Protein AF-R7T3F7-F1 (afdb_monomer)

Mean predicted aligned error: 6.94 Å

Radius of gyration: 18.21 Å; Cα contacts (8 Å, |Δi|>4): 9; chains: 1; bounding box: 34×16×56 Å

Organism: Capitella teleta (NCBI:txid283909)

Sequence (55 aa):
EKVELKRQLGVLHGVGICFGLIVGSGIYITPSGVIQNAGSPALCLVLWSVAGVMS

Solvent-accessible surface area (backbone atoms only — not comparable to full-atom values): 3496 Å² total; per-residue (Å²): 134,87,87,75,78,78,82,79,77,47,71,69,57,50,51,52,50,51,50,62,68,68,63,56,78,56,74,81,54,47,58,64,56,42,33,69,74,53,76,33,72,70,52,31,54,51,52,53,52,52,50,64,74,76,105

InterPro domains:
  IPR050598 Cellular Amino Acid Transporter [PTH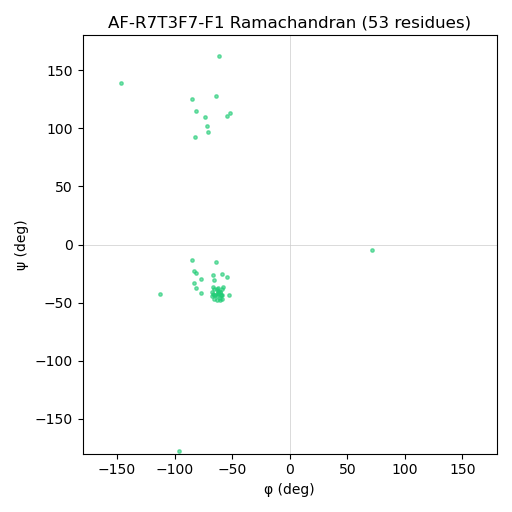R11785] (1-55)

Secondary structure (DSSP, 8-state):
----------HHHHHHHHHHHH--GGGGTHHHHHHHHHSSHHHHHHHHHHHHHH-

pLDDT: mean 87.56, std 11.46, range [45.97, 96.19]

Foldseek 3Di:
DDDDDDPDCDPVNVVVVVCVVVDDPCVVPVLVVLCVVQVDPVSSVVVVVVVVVVD

Structure (mmCIF, N/CA/C/O backbone):
data_AF-R7T3F7-F1
#
_entry.id   AF-R7T3F7-F1
#
loop_
_atom_site.group_PDB
_atom_site.id
_atom_site.type_symbol
_atom_site.label_atom_id
_atom_site.label_alt_id
_atom_site.label_comp_id
_atom_site.label_asym_id
_atom_site.label_entity_id
_atom_site.label_seq_id
_atom_site.pdbx_PDB_ins_code
_atom_site.Cartn_x
_atom_site.Cartn_y
_atom_site.Cartn_z
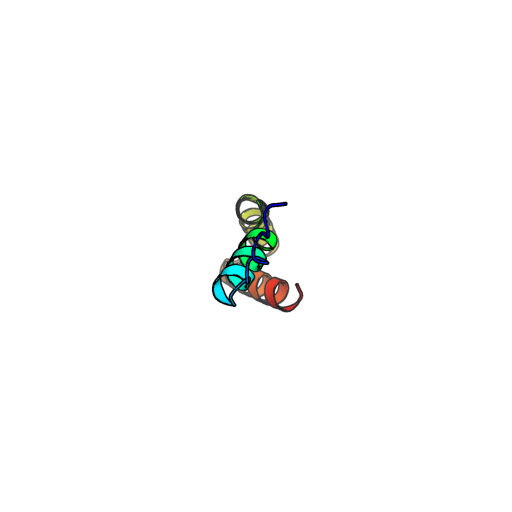_atom_site.occupancy
_atom_site.B_iso_or_equiv
_atom_site.auth_seq_id
_atom_site.auth_comp_id
_atom_site.auth_asym_id
_atom_site.auth_atom_id
_atom_site.pdbx_PDB_model_num
ATOM 1 N N . GLU A 1 1 ? -20.854 1.399 41.822 1.00 45.97 1 GLU A N 1
ATOM 2 C CA . GLU A 1 1 ? -20.541 0.774 40.522 1.00 45.97 1 GLU A CA 1
ATOM 3 C C . GLU A 1 1 ? -20.744 1.825 39.434 1.00 45.97 1 GLU A C 1
ATOM 5 O O . GLU A 1 1 ? -21.825 2.400 39.377 1.00 45.97 1 GLU A O 1
ATOM 10 N N . LYS A 1 2 ? -19.700 2.227 38.695 1.00 49.56 2 LYS A N 1
ATOM 11 C CA . LYS A 1 2 ? -19.836 3.261 37.653 1.00 49.56 2 LYS A CA 1
ATOM 12 C C . LYS A 1 2 ? -20.379 2.597 36.390 1.00 49.56 2 LYS A C 1
ATOM 14 O O . LYS A 1 2 ? -19.706 1.758 35.807 1.00 49.56 2 LYS A O 1
ATOM 19 N N . VAL A 1 3 ? -21.590 2.971 35.992 1.00 65.94 3 VAL A N 1
ATOM 20 C CA . VAL A 1 3 ? -22.177 2.566 34.712 1.00 65.94 3 VAL A CA 1
ATOM 21 C C . VAL A 1 3 ? -21.441 3.327 33.608 1.00 65.94 3 VAL A C 1
ATOM 23 O O . VAL A 1 3 ? -21.668 4.520 33.414 1.00 65.94 3 VAL A O 1
ATOM 26 N N . GLU A 1 4 ? -20.514 2.662 32.922 1.00 66.19 4 GLU A N 1
ATOM 27 C CA . GLU A 1 4 ? -19.847 3.220 31.745 1.00 66.19 4 GLU A CA 1
ATOM 28 C C . GLU A 1 4 ? -20.702 2.958 30.497 1.00 66.19 4 GLU A C 1
ATOM 30 O O . GLU A 1 4 ? -21.077 1.823 30.198 1.00 66.19 4 GLU A O 1
ATOM 35 N N . LEU A 1 5 ? -21.040 4.018 29.758 1.00 63.38 5 LEU A N 1
ATOM 36 C CA . LEU A 1 5 ? -21.745 3.906 28.481 1.00 63.38 5 LEU A CA 1
ATOM 37 C C . LEU A 1 5 ? -20.854 3.167 27.472 1.00 63.38 5 LEU A C 1
ATOM 39 O O . LEU A 1 5 ? -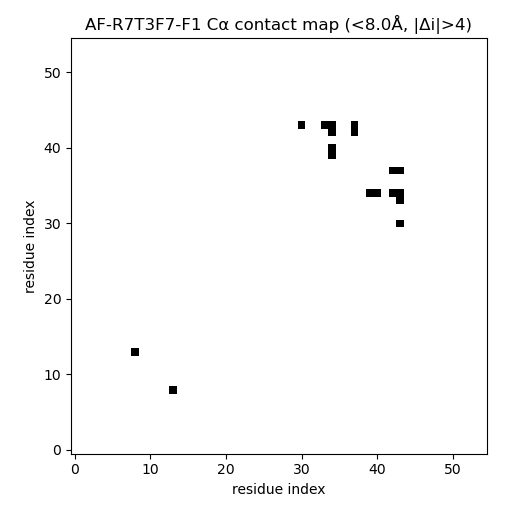19.712 3.568 27.239 1.00 63.38 5 LEU A O 1
ATOM 43 N N . LYS A 1 6 ? -21.389 2.117 26.829 1.00 63.25 6 LYS A N 1
ATOM 44 C CA . LYS A 1 6 ? -20.742 1.445 25.690 1.00 63.25 6 LYS A CA 1
ATOM 45 C C . LYS A 1 6 ? -20.383 2.517 24.657 1.00 63.25 6 LYS A C 1
ATOM 47 O O . LYS A 1 6 ? -21.285 3.126 24.082 1.00 63.25 6 LYS A O 1
ATOM 52 N N . ARG A 1 7 ? -19.086 2.770 24.432 1.00 66.69 7 ARG A N 1
ATOM 53 C CA . ARG A 1 7 ? -18.635 3.707 23.393 1.00 66.69 7 ARG A CA 1
ATOM 54 C C . ARG A 1 7 ? -19.248 3.276 22.065 1.00 66.69 7 ARG A C 1
ATOM 56 O O . ARG A 1 7 ? -18.897 2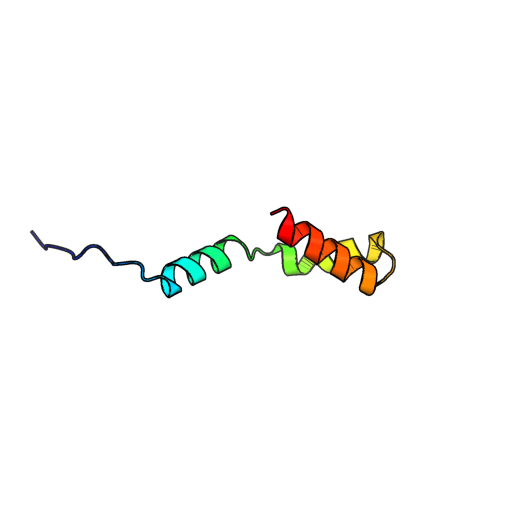.224 21.536 1.00 66.69 7 ARG A O 1
ATOM 63 N N . GLN A 1 8 ? -20.182 4.066 21.546 1.00 73.00 8 GLN A N 1
ATOM 64 C CA . GLN A 1 8 ? -20.721 3.821 20.220 1.00 73.00 8 GLN A CA 1
ATOM 65 C C . GLN A 1 8 ? -19.666 4.229 19.196 1.00 73.00 8 GLN A C 1
ATOM 67 O O . GLN A 1 8 ? -19.351 5.407 19.026 1.00 73.00 8 GLN A O 1
ATOM 72 N N . LEU A 1 9 ? -19.088 3.230 18.534 1.00 82.31 9 LEU A N 1
ATOM 73 C CA . LEU A 1 9 ? -18.249 3.436 17.365 1.00 82.31 9 LEU A CA 1
ATOM 74 C C . LEU A 1 9 ? -19.158 3.857 16.210 1.00 82.31 9 LEU A C 1
ATOM 76 O O . LEU A 1 9 ? -19.794 3.029 15.566 1.00 82.31 9 LEU A O 1
ATOM 80 N N . GLY A 1 10 ? -19.249 5.166 15.983 1.00 88.94 10 GLY A N 1
ATOM 81 C CA . GLY A 1 10 ? -19.855 5.702 14.767 1.00 88.94 10 GLY A CA 1
ATOM 82 C C . GLY A 1 10 ? -19.083 5.259 13.519 1.00 88.94 10 GLY A C 1
ATOM 83 O O . GLY A 1 10 ? -17.912 4.885 13.599 1.00 88.94 10 GLY A O 1
ATOM 84 N N . VAL A 1 11 ? -19.723 5.357 12.353 1.00 91.50 11 VAL A N 1
ATOM 85 C CA . VAL A 1 11 ? -19.163 4.910 11.063 1.00 91.50 11 VAL A CA 1
ATOM 86 C C . VAL A 1 11 ? -17.775 5.502 10.798 1.00 91.50 11 VAL A C 1
ATOM 88 O O . VAL A 1 11 ? -16.861 4.772 10.438 1.00 91.50 11 VAL A O 1
ATOM 91 N N . LEU A 1 12 ? -17.581 6.798 11.060 1.00 92.69 12 LEU A N 1
ATOM 92 C CA . LEU A 1 12 ? -16.289 7.468 10.864 1.00 92.69 12 LEU A CA 1
ATOM 93 C C . LEU A 1 12 ? -15.180 6.910 11.766 1.00 92.69 12 LEU A C 1
ATOM 95 O O . LEU A 1 12 ? -14.047 6.756 11.318 1.00 92.69 12 LEU A O 1
ATOM 99 N N . HIS A 1 13 ? -15.502 6.565 13.016 1.00 91.06 13 HIS A N 1
ATOM 100 C CA . HIS A 1 13 ? -14.542 5.931 13.920 1.00 91.06 13 HIS A CA 1
ATOM 101 C C . HIS A 1 13 ? -14.188 4.520 13.446 1.00 91.06 13 HIS A C 1
ATOM 103 O O . HIS A 1 13 ? -13.018 4.153 13.465 1.00 91.06 13 HIS A O 1
ATOM 109 N N . GLY A 1 14 ? -15.178 3.751 12.978 1.00 92.12 14 GLY A N 1
ATOM 110 C CA . GLY A 1 14 ? -14.948 2.430 12.391 1.00 92.12 14 GLY A CA 1
ATOM 111 C C . GLY A 1 14 ? -14.045 2.494 11.158 1.00 92.12 14 GLY A C 1
ATOM 112 O O . GLY A 1 14 ? -13.052 1.778 11.086 1.00 92.12 14 GLY A O 1
ATOM 113 N N . VAL A 1 15 ? -14.327 3.419 10.237 1.00 94.25 15 VAL A N 1
ATOM 114 C CA . VAL A 1 15 ? -13.514 3.650 9.035 1.00 94.25 15 VAL A CA 1
ATOM 115 C C . VAL A 1 15 ? -12.086 4.057 9.405 1.00 94.25 15 VAL A C 1
ATOM 117 O O . VAL A 1 15 ? -11.140 3.473 8.883 1.00 94.25 15 VAL A O 1
ATOM 120 N N . GLY A 1 16 ? -11.906 4.991 10.344 1.00 93.31 16 GLY A N 1
ATOM 121 C CA . GLY A 1 16 ? -10.577 5.402 10.809 1.00 93.31 16 GLY A CA 1
ATOM 122 C C . GLY A 1 16 ? -9.756 4.248 11.396 1.00 93.31 16 GLY A C 1
ATOM 123 O O . GLY A 1 16 ? -8.559 4.150 11.129 1.00 93.31 16 GLY A O 1
ATOM 124 N N . ILE A 1 17 ? -10.401 3.335 12.131 1.00 93.00 17 ILE A N 1
ATOM 125 C CA . ILE A 1 17 ? -9.757 2.117 12.643 1.00 93.00 17 ILE A CA 1
ATOM 126 C C . ILE A 1 17 ? -9.354 1.193 11.488 1.00 93.00 17 ILE A C 1
ATOM 128 O O . ILE A 1 17 ? -8.215 0.734 11.461 1.00 93.00 17 ILE A O 1
ATOM 132 N N . CYS A 1 18 ? -10.236 0.951 10.515 1.00 92.00 18 CYS A N 1
ATOM 133 C CA . CYS A 1 18 ? -9.915 0.129 9.343 1.00 92.00 18 CYS A CA 1
ATOM 134 C C . CYS A 1 18 ? -8.722 0.694 8.560 1.00 92.00 18 CYS A C 1
ATOM 136 O O . CYS A 1 18 ? -7.789 -0.046 8.259 1.00 92.00 18 CYS A O 1
ATOM 138 N N . PHE A 1 19 ? -8.702 2.003 8.291 1.00 92.31 19 PHE A N 1
ATOM 139 C CA . PHE A 1 19 ? -7.563 2.654 7.638 1.00 92.31 19 PHE A CA 1
ATOM 140 C C . PHE A 1 19 ? -6.270 2.500 8.446 1.00 92.31 19 PHE A C 1
ATOM 142 O O . PHE A 1 19 ? -5.234 2.177 7.871 1.00 92.31 19 PHE A O 1
ATOM 149 N N . GLY A 1 20 ? -6.326 2.676 9.770 1.00 90.94 20 GLY A N 1
ATOM 150 C CA . GLY A 1 20 ? -5.164 2.506 10.646 1.00 90.94 2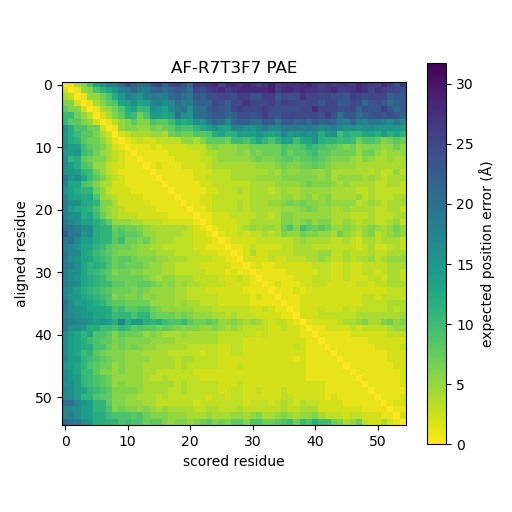0 GLY 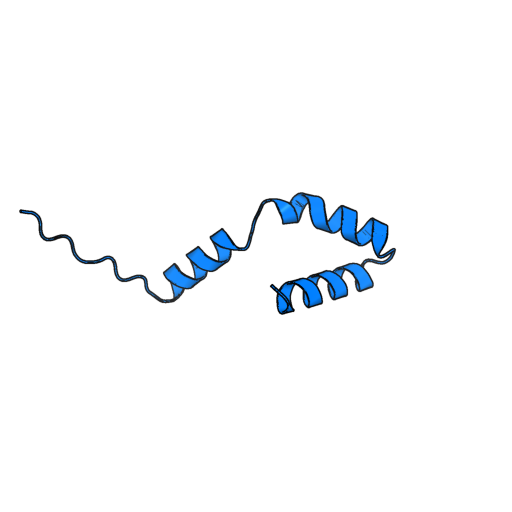A CA 1
ATOM 151 C C . GLY A 1 20 ? -4.641 1.067 10.729 1.00 90.94 20 GLY A C 1
ATOM 152 O O . GLY A 1 20 ? -3.456 0.872 10.981 1.00 90.94 20 GLY A O 1
ATOM 153 N N . LEU A 1 21 ? -5.497 0.066 10.505 1.00 90.94 21 LEU A N 1
ATOM 154 C CA . LEU A 1 21 ? -5.103 -1.347 10.456 1.00 90.94 21 LEU A CA 1
ATOM 155 C C . LEU A 1 21 ? -4.523 -1.750 9.093 1.00 90.94 21 LEU A C 1
ATOM 157 O O . LEU A 1 21 ? -3.596 -2.554 9.044 1.00 90.94 21 LEU A O 1
ATOM 161 N N . ILE A 1 22 ? -5.067 -1.212 7.997 1.00 90.62 22 ILE A N 1
ATOM 162 C CA . ILE A 1 22 ? -4.649 -1.551 6.626 1.00 90.62 22 ILE A CA 1
ATOM 163 C C . ILE A 1 22 ? -3.334 -0.849 6.259 1.00 90.62 22 ILE A C 1
ATOM 165 O O . ILE A 1 22 ? -2.456 -1.444 5.631 1.00 90.62 22 ILE A O 1
ATOM 169 N N . VAL A 1 23 ? -3.173 0.423 6.638 1.00 90.88 23 VAL A N 1
ATOM 170 C CA . VAL A 1 23 ? -1.994 1.219 6.274 1.00 90.88 23 VAL A CA 1
ATOM 171 C C . VAL A 1 23 ? -0.833 0.912 7.226 1.00 90.88 23 VAL A C 1
ATOM 173 O O . VAL A 1 23 ? -0.687 1.525 8.281 1.00 90.88 23 VAL A O 1
ATOM 176 N N . GLY A 1 24 ? 0.008 -0.049 6.838 1.00 87.81 24 GLY A N 1
ATOM 177 C CA . GLY A 1 24 ? 1.241 -0.411 7.547 1.00 87.81 24 GLY A CA 1
ATOM 178 C C . GLY A 1 24 ? 2.513 0.256 7.000 1.00 87.81 24 GLY A C 1
ATOM 179 O O . GLY A 1 24 ? 2.495 1.007 6.024 1.00 87.81 24 GLY A O 1
ATOM 180 N N . SER A 1 25 ? 3.666 -0.085 7.588 1.00 89.75 25 SER A N 1
ATOM 181 C CA . SER A 1 25 ? 4.991 0.418 7.173 1.00 89.75 25 SER A CA 1
ATOM 182 C C . SER A 1 25 ? 5.411 0.002 5.756 1.00 89.75 25 SER A C 1
ATOM 184 O O . SER A 1 25 ? 6.318 0.605 5.182 1.00 89.75 25 SER A O 1
ATOM 186 N N . GLY A 1 26 ? 4.737 -0.991 5.164 1.00 86.56 26 GLY A N 1
ATOM 187 C CA . GLY A 1 26 ? 5.003 -1.468 3.807 1.00 86.56 26 GLY A CA 1
ATOM 188 C C . GLY A 1 26 ? 4.959 -0.362 2.748 1.00 86.56 26 GLY A C 1
ATOM 189 O O . GLY A 1 26 ? 5.706 -0.431 1.777 1.00 86.56 26 GLY A O 1
ATOM 190 N N . ILE A 1 27 ? 4.185 0.710 2.960 1.00 91.06 27 ILE A N 1
ATOM 191 C CA . ILE A 1 27 ? 4.109 1.843 2.022 1.00 91.06 27 ILE A CA 1
ATOM 192 C C . ILE A 1 27 ? 5.467 2.525 1.774 1.00 91.06 27 ILE A C 1
ATOM 194 O O . ILE A 1 27 ? 5.677 3.088 0.705 1.00 91.06 27 ILE A O 1
ATOM 198 N N . TYR A 1 28 ? 6.412 2.440 2.716 1.00 89.00 28 TYR A N 1
ATOM 199 C CA . TYR A 1 28 ? 7.732 3.064 2.577 1.00 89.00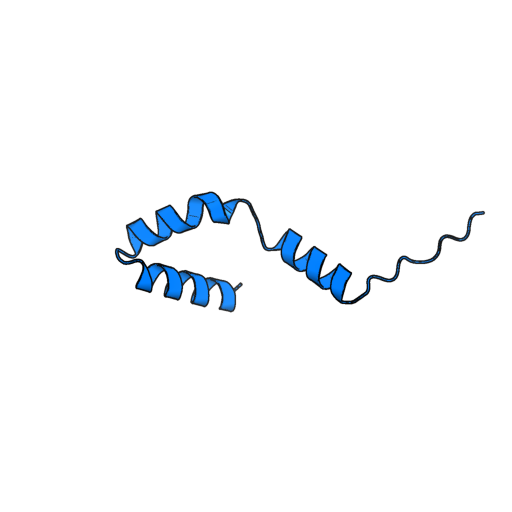 28 TYR A CA 1
ATOM 200 C C . TYR A 1 28 ? 8.736 2.217 1.783 1.00 89.00 28 TYR A C 1
ATOM 202 O O . TYR A 1 28 ? 9.702 2.757 1.250 1.00 89.00 28 TYR A O 1
ATOM 210 N N . ILE A 1 29 ? 8.527 0.900 1.699 1.00 89.25 29 ILE A N 1
ATOM 211 C CA . ILE A 1 29 ? 9.500 -0.046 1.124 1.00 89.25 29 ILE A CA 1
ATOM 212 C C . ILE A 1 29 ? 8.963 -0.653 -0.179 1.00 89.25 29 ILE A C 1
ATOM 214 O O . ILE A 1 29 ? 9.686 -0.747 -1.174 1.00 89.25 29 ILE A O 1
ATOM 218 N N . THR A 1 30 ? 7.682 -1.024 -0.200 1.00 91.81 30 THR A N 1
ATOM 219 C CA . THR A 1 30 ? 7.040 -1.748 -1.302 1.00 91.81 30 THR A CA 1
ATOM 220 C C . THR A 1 30 ? 7.086 -1.005 -2.644 1.00 91.81 30 THR A C 1
ATOM 222 O O . THR A 1 30 ? 7.415 -1.654 -3.635 1.00 91.81 30 THR A O 1
ATOM 225 N N . PRO A 1 31 ? 6.832 0.318 -2.751 1.00 90.12 31 PRO A N 1
ATOM 226 C CA . PRO A 1 31 ? 6.814 0.996 -4.053 1.00 90.12 31 PRO A CA 1
ATOM 227 C C . PRO A 1 31 ? 8.149 0.919 -4.798 1.00 90.12 31 PRO A C 1
ATOM 229 O O . PRO A 1 31 ? 8.170 0.647 -5.996 1.00 90.12 31 PRO A O 1
ATOM 232 N N . SER A 1 32 ? 9.266 1.081 -4.085 1.00 91.12 32 SER A N 1
ATOM 233 C CA . SER A 1 32 ? 10.609 0.973 -4.664 1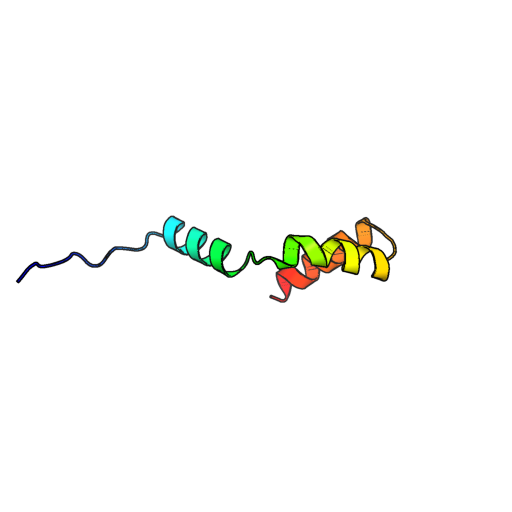.00 91.12 32 SER A CA 1
ATOM 234 C C . SER A 1 32 ? 10.872 -0.429 -5.216 1.00 91.12 32 SER A C 1
ATOM 236 O O . SER A 1 32 ? 11.388 -0.561 -6.324 1.00 91.12 32 SER A O 1
ATOM 238 N N . GLY A 1 33 ? 10.466 -1.475 -4.488 1.00 92.00 33 GLY A N 1
ATOM 239 C CA . GLY A 1 33 ? 10.576 -2.858 -4.956 1.00 92.00 33 GLY A CA 1
ATOM 240 C C . GLY A 1 33 ? 9.666 -3.151 -6.152 1.00 92.00 33 GLY A C 1
ATOM 241 O O . GLY A 1 33 ? 10.099 -3.773 -7.121 1.00 92.00 33 GLY A O 1
ATOM 242 N N . VAL A 1 34 ? 8.423 -2.664 -6.131 1.00 93.94 34 VAL A N 1
ATOM 243 C CA . VAL A 1 34 ? 7.467 -2.868 -7.230 1.00 93.94 34 VAL A CA 1
ATOM 244 C C . VAL A 1 34 ? 7.935 -2.157 -8.498 1.00 93.94 34 VAL A C 1
ATOM 246 O O . VAL A 1 34 ? 7.912 -2.772 -9.556 1.00 93.94 34 VAL A O 1
ATOM 249 N N . ILE A 1 35 ? 8.425 -0.915 -8.419 1.00 94.31 35 ILE A N 1
ATOM 250 C CA . ILE A 1 35 ? 8.942 -0.183 -9.590 1.00 94.31 35 ILE A CA 1
ATOM 251 C C . ILE A 1 35 ? 10.157 -0.887 -10.198 1.00 94.31 35 ILE A C 1
ATOM 253 O O . ILE A 1 35 ? 10.235 -0.999 -11.420 1.00 94.31 35 ILE A O 1
ATOM 257 N N . GLN A 1 36 ? 11.079 -1.391 -9.371 1.00 94.56 36 GLN A N 1
ATOM 258 C CA . GLN A 1 36 ? 12.259 -2.115 -9.858 1.00 94.56 36 GLN A CA 1
ATOM 259 C C . GLN A 1 36 ? 11.885 -3.394 -10.617 1.00 94.56 36 GLN A C 1
ATOM 261 O O . GLN A 1 36 ? 12.508 -3.698 -11.629 1.00 94.56 36 GLN A O 1
ATOM 266 N N . ASN A 1 37 ? 10.850 -4.113 -10.170 1.00 92.88 37 ASN A N 1
ATOM 267 C CA . ASN A 1 37 ? 10.382 -5.330 -10.842 1.00 92.88 37 ASN A CA 1
ATOM 268 C C . ASN A 1 37 ? 9.443 -5.044 -12.027 1.00 92.88 37 ASN A C 1
ATOM 270 O O . ASN A 1 37 ? 9.447 -5.782 -13.007 1.00 92.88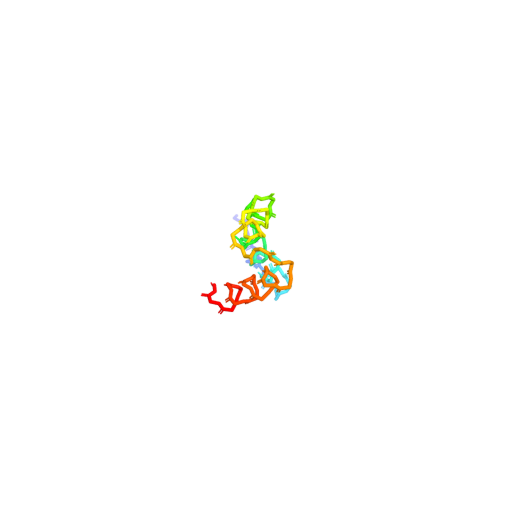 37 ASN A O 1
ATOM 274 N N . ALA A 1 38 ? 8.633 -3.985 -11.954 1.00 93.50 38 ALA A N 1
ATOM 275 C CA . ALA A 1 38 ? 7.668 -3.624 -12.990 1.00 93.50 38 ALA A CA 1
ATOM 276 C C . ALA A 1 38 ? 8.298 -2.852 -14.160 1.00 93.50 38 ALA A C 1
ATOM 278 O O . ALA A 1 38 ? 7.733 -2.827 -15.251 1.00 93.50 38 ALA A O 1
ATOM 279 N N . GLY A 1 39 ? 9.428 -2.169 -13.943 1.00 91.25 39 GLY A N 1
ATOM 280 C CA . GLY A 1 39 ? 10.167 -1.431 -14.975 1.00 91.25 39 GLY A CA 1
ATOM 281 C C . GLY A 1 39 ? 9.494 -0.146 -15.482 1.00 91.25 39 GLY A C 1
ATOM 282 O O . GLY A 1 39 ? 10.092 0.582 -16.269 1.00 91.25 39 GLY A O 1
ATOM 283 N N . SER A 1 40 ? 8.272 0.168 -15.035 1.00 94.31 40 SER A N 1
ATOM 284 C CA . SER A 1 40 ? 7.543 1.389 -15.395 1.00 94.31 40 SER A CA 1
ATOM 285 C C . SER A 1 40 ? 6.671 1.897 -14.238 1.00 94.31 40 SER A C 1
ATOM 287 O O . SER A 1 40 ? 5.976 1.097 -13.601 1.00 94.31 40 SER A O 1
ATOM 289 N N . PRO A 1 41 ? 6.618 3.223 -13.996 1.00 93.62 41 PRO A N 1
ATOM 290 C CA . PRO A 1 41 ? 5.715 3.815 -13.008 1.00 93.62 41 PRO A CA 1
ATOM 291 C C . PRO A 1 41 ? 4.235 3.509 -13.276 1.00 93.62 41 PRO A C 1
ATOM 293 O O . PRO A 1 41 ? 3.481 3.268 -12.337 1.00 93.62 41 PRO A O 1
ATOM 296 N N . ALA A 1 42 ? 3.817 3.461 -14.546 1.00 95.06 42 ALA A N 1
ATOM 297 C CA . ALA A 1 42 ? 2.429 3.164 -14.904 1.00 95.06 42 ALA A CA 1
ATOM 298 C C . ALA A 1 42 ? 2.037 1.734 -14.496 1.00 95.06 42 ALA A C 1
ATOM 300 O O . ALA A 1 42 ? 0.982 1.523 -13.902 1.00 95.06 42 ALA A O 1
ATOM 301 N N . LEU A 1 43 ? 2.922 0.760 -14.740 1.00 95.00 43 LEU A N 1
ATOM 302 C CA . LEU A 1 43 ? 2.709 -0.628 -14.326 1.00 95.00 43 LEU A CA 1
ATOM 303 C C . LEU A 1 43 ? 2.718 -0.775 -12.800 1.00 95.00 43 LEU A C 1
ATOM 305 O O . LEU A 1 43 ? 1.908 -1.525 -12.262 1.00 95.00 43 LEU A O 1
ATOM 309 N N . CYS A 1 44 ? 3.560 -0.018 -12.090 1.00 94.75 44 CYS A N 1
ATOM 310 C CA . CYS A 1 44 ? 3.541 0.009 -10.627 1.00 94.75 44 CYS A CA 1
ATOM 311 C C . CYS A 1 44 ? 2.180 0.459 -10.073 1.00 94.75 44 CYS A C 1
ATOM 313 O O . CYS A 1 44 ? 1.676 -0.152 -9.131 1.00 94.75 44 CYS A O 1
ATOM 315 N N . LEU A 1 45 ? 1.568 1.497 -10.655 1.00 94.62 45 LEU A N 1
ATOM 316 C CA . LEU A 1 45 ? 0.247 1.984 -10.237 1.00 94.62 45 LEU A CA 1
ATOM 317 C C . LEU A 1 45 ? -0.864 0.963 -10.515 1.00 94.62 45 LEU A C 1
ATOM 319 O O . LEU A 1 45 ? -1.761 0.787 -9.687 1.00 94.62 45 LEU A O 1
ATOM 323 N N . VAL A 1 46 ? -0.788 0.258 -11.647 1.00 96.06 46 VAL A N 1
ATOM 324 C CA . VAL A 1 46 ? -1.723 -0.830 -11.973 1.00 96.06 46 VAL A CA 1
ATOM 325 C C . VAL A 1 46 ? -1.591 -1.972 -10.966 1.00 96.06 46 VAL A C 1
ATOM 327 O O . VAL A 1 46 ? -2.596 -2.404 -10.409 1.00 96.06 46 VAL A O 1
ATOM 330 N N . LEU A 1 47 ? -0.368 -2.421 -10.670 1.00 94.69 47 LEU A N 1
ATOM 331 C CA . LEU A 1 47 ? -0.119 -3.496 -9.704 1.00 94.69 47 LEU A CA 1
ATOM 332 C C . LEU A 1 47 ? -0.588 -3.130 -8.293 1.00 94.69 47 LEU A C 1
ATOM 334 O O . LEU A 1 47 ? -1.205 -3.956 -7.627 1.00 94.69 47 LEU A O 1
ATOM 338 N N . TRP A 1 48 ? -0.362 -1.887 -7.860 1.00 93.31 48 TRP A N 1
ATOM 339 C CA . TRP A 1 48 ? -0.879 -1.384 -6.584 1.00 93.31 48 TRP A CA 1
ATOM 340 C C . TRP A 1 48 ? -2.408 -1.383 -6.530 1.00 93.31 48 TRP A C 1
ATOM 342 O O . TRP A 1 48 ? -2.991 -1.750 -5.513 1.00 93.31 48 TRP A O 1
ATOM 352 N N . SER A 1 49 ? -3.056 -1.006 -7.632 1.00 94.44 49 SER A N 1
ATOM 353 C CA . SER A 1 49 ? -4.518 -0.987 -7.728 1.00 94.44 49 SER A CA 1
ATOM 354 C C . SER A 1 49 ? -5.100 -2.404 -7.690 1.00 94.44 49 SER A C 1
ATOM 356 O O . SER A 1 49 ? -6.050 -2.654 -6.955 1.00 94.44 49 SER A O 1
ATOM 358 N N . VAL A 1 50 ? -4.503 -3.353 -8.422 1.00 96.19 50 VAL A N 1
ATOM 359 C CA . VAL A 1 50 ? -4.904 -4.772 -8.396 1.00 96.19 50 VAL A CA 1
ATOM 360 C C . VAL A 1 50 ? -4.697 -5.373 -7.005 1.00 96.19 50 VAL A C 1
ATOM 362 O O . VAL A 1 50 ? -5.597 -6.033 -6.494 1.00 96.19 50 VAL A O 1
ATOM 365 N N . ALA A 1 51 ? -3.558 -5.100 -6.363 1.00 92.19 51 ALA A N 1
ATOM 366 C CA . ALA A 1 51 ? -3.288 -5.553 -5.001 1.00 92.19 51 ALA A CA 1
ATOM 367 C C . ALA A 1 51 ? -4.313 -5.000 -3.997 1.00 92.19 51 ALA A C 1
ATOM 369 O O . ALA A 1 51 ? -4.790 -5.749 -3.152 1.00 92.19 51 ALA A O 1
ATOM 370 N N . GLY A 1 52 ? -4.702 -3.727 -4.124 1.00 91.88 52 GLY A N 1
ATOM 371 C CA . GLY A 1 52 ? -5.740 -3.121 -3.286 1.00 91.88 52 GLY A CA 1
ATOM 372 C C . GLY A 1 52 ? -7.138 -3.713 -3.495 1.00 91.88 52 GLY A C 1
ATOM 373 O O . GLY A 1 52 ? -7.915 -3.757 -2.551 1.00 91.88 52 GLY A O 1
ATOM 374 N N . VAL A 1 53 ? -7.458 -4.194 -4.701 1.00 94.81 53 VAL A N 1
ATOM 375 C CA . VAL A 1 53 ? -8.730 -4.885 -4.993 1.00 94.81 53 VAL A CA 1
ATOM 376 C C . VAL A 1 53 ? -8.730 -6.330 -4.478 1.00 94.81 53 VAL A C 1
ATOM 378 O O . VAL A 1 53 ? -9.789 -6.860 -4.153 1.00 94.81 53 VAL A O 1
ATOM 381 N N . MET A 1 54 ? -7.563 -6.978 -4.419 1.00 92.81 54 MET A N 1
ATOM 382 C CA . MET A 1 54 ? -7.416 -8.354 -3.927 1.00 92.81 54 MET A CA 1
ATOM 383 C C . MET A 1 54 ? -7.264 -8.471 -2.402 1.00 92.81 54 MET A C 1
ATOM 385 O O . MET A 1 54 ? -7.330 -9.589 -1.890 1.00 92.81 54 MET A O 1
ATOM 389 N N . SER A 1 55 ? -6.999 -7.362 -1.707 1.00 82.56 55 SER A N 1
ATOM 390 C CA . SER A 1 55 ? -6.720 -7.322 -0.266 1.00 82.56 55 SER A CA 1
ATOM 391 C C . SER A 1 55 ? -7.974 -7.176 0.585 1.00 82.56 55 SER A C 1
ATOM 393 O O . SER A 1 55 ? -7.871 -7.600 1.758 1.00 82.56 55 SER A O 1
#